Protein AF-A0A124IS16-F1 (afdb_monomer_lite)

Radius of gyration: 16.5 Å; chains: 1; bounding box: 42×36×44 Å

Structure (mmCIF, N/CA/C/O backbone):
data_AF-A0A124IS16-F1
#
_entry.id   AF-A0A124IS16-F1
#
loop_
_atom_site.group_PDB
_atom_site.id
_atom_site.type_symbol
_atom_site.label_atom_id
_atom_site.label_alt_id
_atom_site.label_comp_id
_atom_site.label_asym_id
_atom_site.label_entity_id
_atom_site.label_seq_id
_atom_site.pdbx_PDB_ins_code
_atom_site.Cartn_x
_atom_site.Cartn_y
_atom_site.Cartn_z
_atom_site.occupancy
_atom_site.B_iso_or_equiv
_atom_site.auth_seq_id
_atom_site.auth_comp_id
_atom_site.auth_asym_id
_atom_site.auth_atom_id
_atom_site.pdbx_PDB_model_num
ATOM 1 N N . MET A 1 1 ? -7.216 9.565 24.531 1.00 50.97 1 MET A N 1
ATOM 2 C CA . MET A 1 1 ? -5.794 9.242 24.774 1.00 50.97 1 MET A CA 1
ATOM 3 C C . MET A 1 1 ? -5.120 8.417 23.671 1.00 50.97 1 MET A C 1
ATOM 5 O O . MET A 1 1 ? -4.131 8.907 23.154 1.00 50.97 1 MET A O 1
ATOM 9 N N . LEU A 1 2 ? -5.599 7.229 23.261 1.00 52.56 2 LEU A N 1
ATOM 10 C CA . LEU A 1 2 ? -4.898 6.374 22.268 1.00 52.56 2 LEU A CA 1
ATOM 11 C C . LEU A 1 2 ? -5.052 6.870 20.816 1.00 52.56 2 LEU A C 1
ATOM 13 O O . LEU A 1 2 ? -4.064 7.128 20.132 1.00 52.56 2 LEU A O 1
ATOM 17 N N . ALA A 1 3 ? -6.287 7.168 20.406 1.00 53.59 3 ALA A N 1
ATOM 18 C CA . ALA A 1 3 ? -6.560 7.813 19.124 1.00 53.59 3 ALA A CA 1
ATOM 19 C C . ALA A 1 3 ? -5.889 9.193 18.996 1.00 53.59 3 ALA A C 1
ATOM 21 O O . ALA A 1 3 ? -5.441 9.541 17.920 1.00 53.59 3 ALA A O 1
ATOM 22 N N . GLU A 1 4 ? -5.752 9.957 20.089 1.00 51.06 4 GLU A N 1
ATOM 23 C CA . GLU A 1 4 ? -5.004 11.233 20.090 1.00 51.06 4 GLU A CA 1
ATOM 24 C C . GLU A 1 4 ? -3.492 11.057 19.947 1.00 51.06 4 GLU A C 1
ATOM 26 O O . GLU A 1 4 ? -2.807 11.996 19.556 1.00 51.06 4 GLU A O 1
ATOM 31 N N . ARG A 1 5 ? -2.948 9.893 20.314 1.00 58.53 5 ARG A N 1
ATOM 32 C CA . ARG A 1 5 ? -1.513 9.617 20.227 1.00 58.53 5 ARG A CA 1
ATOM 33 C C . ARG A 1 5 ? -1.141 9.162 18.818 1.00 58.53 5 ARG A C 1
ATOM 35 O O . ARG A 1 5 ? -0.130 9.619 18.301 1.00 58.53 5 ARG A O 1
ATOM 42 N N . LEU A 1 6 ? -2.001 8.358 18.188 1.00 56.72 6 LEU A N 1
ATOM 43 C CA . LEU A 1 6 ? -1.848 7.900 16.805 1.00 56.72 6 LEU A CA 1
ATOM 44 C C . LEU A 1 6 ? -2.179 8.993 15.775 1.00 56.72 6 LEU A C 1
ATOM 46 O O . LEU A 1 6 ? -1.427 9.137 14.819 1.00 56.72 6 LEU A O 1
ATOM 50 N N . THR A 1 7 ? -3.190 9.845 16.005 1.00 56.78 7 THR A N 1
ATOM 51 C CA . THR A 1 7 ? -3.444 11.015 15.131 1.00 56.78 7 THR A CA 1
ATOM 52 C C . THR A 1 7 ? -2.380 12.111 15.259 1.00 56.78 7 THR A C 1
ATOM 54 O O . THR A 1 7 ? -2.291 12.991 14.407 1.00 56.78 7 THR A O 1
ATOM 57 N N . ARG A 1 8 ? -1.553 12.083 16.317 1.00 53.00 8 ARG A N 1
ATOM 58 C CA . ARG A 1 8 ? -0.398 12.983 16.496 1.00 53.00 8 ARG A CA 1
ATOM 59 C C . ARG A 1 8 ? 0.901 12.443 15.899 1.00 53.00 8 ARG A C 1
ATOM 61 O O . ARG A 1 8 ? 1.885 13.187 15.859 1.00 53.00 8 ARG A O 1
ATOM 68 N N . LEU A 1 9 ? 0.946 11.182 15.468 1.00 55.62 9 LEU A N 1
ATOM 69 C CA . LEU A 1 9 ? 2.109 10.673 14.750 1.00 55.62 9 LEU A CA 1
ATOM 70 C C . LEU A 1 9 ? 2.168 11.351 13.383 1.00 55.62 9 LEU A C 1
ATOM 72 O O . LEU A 1 9 ? 1.163 11.474 12.686 1.00 55.62 9 LEU A O 1
ATOM 76 N N . LYS A 1 10 ? 3.364 11.811 12.997 1.00 59.00 10 LYS A N 1
ATOM 77 C CA . LYS A 1 10 ? 3.589 12.238 11.614 1.00 59.00 10 LYS A CA 1
ATOM 78 C C . LYS A 1 10 ? 3.210 11.068 10.695 1.00 59.00 10 LYS A C 1
ATOM 80 O O . LYS A 1 10 ? 3.546 9.934 11.045 1.00 59.00 10 LYS A O 1
ATOM 85 N N . PRO A 1 11 ? 2.553 11.329 9.553 1.00 70.25 11 PRO A N 1
ATOM 86 C CA . PRO A 1 11 ? 2.194 10.275 8.615 1.00 70.25 11 PRO A CA 1
ATOM 87 C C . PRO A 1 11 ? 3.433 9.439 8.290 1.00 70.25 11 PRO A C 1
ATOM 89 O O . PRO A 1 11 ? 4.501 9.997 8.0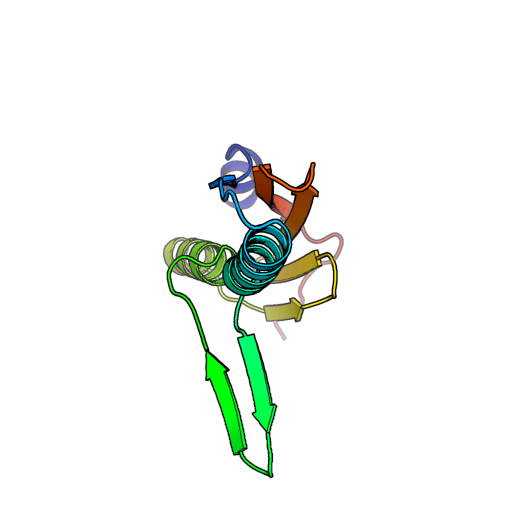10 1.00 70.25 11 PRO A O 1
ATOM 92 N N . LEU A 1 12 ? 3.305 8.112 8.379 1.00 82.50 12 LEU A N 1
ATOM 93 C CA . LEU A 1 12 ? 4.368 7.200 7.967 1.00 82.50 12 LEU A CA 1
ATOM 94 C C . LEU A 1 12 ? 4.557 7.407 6.465 1.00 82.50 12 LEU A C 1
ATOM 96 O O . LEU A 1 12 ? 3.606 7.272 5.696 1.00 82.50 12 LEU A O 1
ATOM 100 N N . ARG A 1 13 ? 5.767 7.783 6.060 1.00 89.88 13 ARG A N 1
ATOM 101 C CA . ARG A 1 13 ? 6.102 8.057 4.664 1.00 89.88 13 ARG A CA 1
ATOM 102 C C . ARG A 1 13 ? 7.286 7.209 4.258 1.00 89.88 13 ARG A C 1
ATOM 104 O O . ARG A 1 13 ? 8.296 7.181 4.960 1.00 89.88 13 ARG A O 1
ATOM 111 N N . VAL A 1 14 ? 7.154 6.544 3.122 1.00 92.12 14 VAL A N 1
ATOM 112 C CA . VAL A 1 14 ? 8.227 5.795 2.476 1.00 92.12 14 VAL A CA 1
ATOM 113 C C . VAL A 1 14 ? 8.395 6.365 1.082 1.00 92.12 14 VAL A C 1
ATOM 115 O O . VAL A 1 14 ? 7.429 6.460 0.334 1.00 92.12 14 VAL A O 1
ATOM 118 N N . LEU A 1 15 ? 9.622 6.748 0.748 1.00 94.50 15 LEU A N 1
ATOM 119 C CA . LEU A 1 15 ? 9.996 7.194 -0.585 1.00 94.50 15 LEU A CA 1
ATOM 120 C C . LEU A 1 15 ? 11.031 6.220 -1.134 1.00 94.50 15 LEU A C 1
ATOM 122 O O . LEU A 1 15 ? 12.037 5.949 -0.475 1.00 94.50 15 LEU A O 1
ATOM 126 N N . VAL A 1 16 ? 10.780 5.707 -2.332 1.00 94.81 16 VAL A N 1
ATOM 127 C CA . VAL A 1 16 ? 11.721 4.871 -3.072 1.00 94.81 16 VAL A CA 1
ATOM 128 C C . VAL A 1 16 ? 12.039 5.555 -4.390 1.00 94.81 16 VAL A C 1
ATOM 130 O O . VAL A 1 16 ? 11.134 5.859 -5.163 1.00 94.81 16 VAL A O 1
ATOM 133 N N . THR A 1 17 ? 13.323 5.775 -4.651 1.00 96.44 17 THR A N 1
ATOM 134 C CA . THR A 1 17 ? 13.814 6.336 -5.913 1.00 96.44 17 THR A CA 1
ATOM 135 C C . THR A 1 17 ? 14.506 5.242 -6.710 1.00 96.44 17 THR A C 1
ATOM 137 O O . THR A 1 17 ? 15.306 4.478 -6.169 1.00 96.44 17 THR A O 1
ATOM 140 N N . ILE A 1 18 ? 14.174 5.155 -7.993 1.00 95.94 18 ILE A N 1
ATOM 141 C CA . ILE A 1 18 ? 14.640 4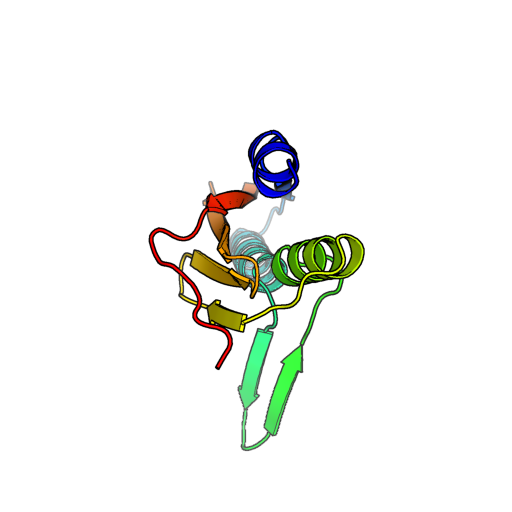.115 -8.906 1.00 95.94 18 ILE A CA 1
ATOM 142 C C . ILE A 1 18 ? 15.264 4.798 -10.109 1.00 95.94 18 ILE A C 1
ATOM 144 O O . ILE A 1 18 ? 14.589 5.525 -10.839 1.00 95.94 18 ILE A O 1
ATOM 148 N N . GLU A 1 19 ? 16.539 4.524 -10.343 1.00 95.69 19 GLU A N 1
ATOM 149 C CA . GLU A 1 19 ? 17.287 5.064 -11.473 1.00 95.69 19 GLU A CA 1
ATOM 150 C C . GLU A 1 19 ? 17.720 3.925 -12.392 1.00 95.69 19 GLU A C 1
ATOM 152 O O . GLU A 1 19 ? 18.259 2.912 -11.945 1.00 95.69 19 GLU A O 1
ATOM 157 N N . SER A 1 20 ? 17.459 4.076 -13.688 1.00 93.69 20 SER A N 1
ATOM 158 C CA . SER A 1 20 ? 17.822 3.079 -14.693 1.00 93.69 20 SER A CA 1
ATOM 159 C C . SER A 1 20 ? 18.007 3.740 -16.052 1.00 93.69 20 SER A C 1
ATOM 161 O O . SER A 1 20 ? 17.215 4.591 -16.455 1.00 93.69 20 SER A O 1
ATOM 163 N N . GLY A 1 21 ? 19.041 3.305 -16.777 1.00 93.19 21 GLY A N 1
ATOM 164 C CA . GLY A 1 21 ? 19.258 3.689 -18.174 1.00 93.19 21 GLY A CA 1
ATOM 165 C C . GLY A 1 21 ? 18.246 3.066 -19.143 1.00 93.19 21 GLY A C 1
ATOM 166 O O . GLY A 1 21 ? 18.107 3.547 -20.264 1.00 93.19 21 GLY A O 1
ATOM 167 N N . ASP A 1 22 ? 17.530 2.025 -18.709 1.00 95.12 22 ASP A N 1
ATOM 168 C CA . ASP A 1 22 ? 16.416 1.411 -19.431 1.00 95.12 22 ASP A CA 1
ATOM 169 C C . ASP A 1 22 ? 15.074 1.932 -18.870 1.00 95.12 22 ASP A C 1
ATOM 171 O O . ASP A 1 22 ? 14.741 1.625 -17.713 1.00 95.12 22 ASP A O 1
ATOM 175 N N . PRO A 1 23 ? 14.288 2.687 -19.668 1.00 92.56 23 PRO A N 1
ATOM 176 C CA . PRO A 1 23 ? 13.005 3.229 -19.230 1.00 92.56 23 PRO A CA 1
ATOM 177 C C . PRO A 1 23 ? 11.911 2.192 -18.964 1.00 92.56 23 PRO A C 1
ATOM 179 O O . PRO A 1 23 ? 11.025 2.435 -18.142 1.00 92.56 23 PRO A O 1
ATOM 182 N N . GLN A 1 24 ? 11.936 1.045 -19.650 1.00 93.56 24 GLN A N 1
ATOM 183 C CA . GLN A 1 24 ? 10.958 -0.020 -19.416 1.00 93.56 24 GLN A CA 1
ATOM 184 C C . GLN A 1 24 ? 11.235 -0.715 -18.089 1.00 93.56 24 GLN A C 1
ATOM 186 O O . GLN A 1 24 ? 10.311 -0.909 -17.297 1.00 93.56 24 GLN A O 1
ATOM 191 N N . LEU A 1 25 ? 12.508 -1.016 -17.815 1.00 94.38 25 LEU A N 1
ATOM 192 C CA . LEU A 1 25 ? 12.918 -1.572 -16.528 1.00 94.38 25 LEU A CA 1
ATOM 193 C C . LEU A 1 25 ? 12.580 -0.614 -15.383 1.00 94.38 25 LEU A C 1
ATOM 195 O O . LEU A 1 25 ? 12.079 -1.052 -14.349 1.00 94.38 25 LEU A O 1
ATOM 199 N N . ASN A 1 26 ? 12.808 0.688 -15.585 1.00 94.88 26 ASN A N 1
ATOM 200 C CA . ASN A 1 26 ? 12.497 1.700 -14.583 1.00 94.88 26 ASN A CA 1
ATOM 201 C C . ASN A 1 26 ? 11.006 1.684 -14.213 1.00 94.88 26 ASN A C 1
ATOM 203 O O . ASN A 1 26 ? 10.650 1.532 -13.044 1.00 94.88 26 ASN A O 1
ATOM 207 N N . ARG A 1 27 ? 10.132 1.769 -15.224 1.00 93.88 27 ARG A N 1
ATOM 208 C CA . ARG A 1 27 ? 8.681 1.748 -15.021 1.00 93.88 27 ARG A CA 1
ATOM 209 C C . ARG A 1 27 ? 8.218 0.452 -14.357 1.00 93.88 27 ARG A C 1
ATOM 211 O O . ARG A 1 27 ? 7.477 0.512 -13.382 1.00 93.88 27 ARG A O 1
ATOM 218 N N . GLY A 1 28 ? 8.689 -0.701 -14.835 1.00 95.06 28 GLY A N 1
ATOM 219 C CA . GLY A 1 28 ? 8.313 -1.999 -14.270 1.00 95.06 28 GLY A CA 1
ATOM 220 C C . GLY A 1 28 ? 8.741 -2.158 -12.808 1.00 95.06 28 GLY A C 1
ATOM 221 O O . GLY A 1 28 ? 7.963 -2.640 -11.985 1.00 95.06 28 GLY A O 1
ATOM 222 N N . ALA A 1 29 ? 9.946 -1.702 -12.454 1.00 95.56 29 ALA A N 1
ATOM 223 C CA . ALA A 1 29 ? 10.413 -1.701 -11.070 1.00 95.56 29 ALA A CA 1
ATOM 224 C C . ALA A 1 29 ? 9.574 -0.769 -10.181 1.00 95.56 29 ALA A C 1
ATOM 226 O O . ALA A 1 29 ? 9.229 -1.145 -9.060 1.00 95.56 29 ALA A O 1
ATOM 227 N N . ALA A 1 30 ? 9.210 0.415 -10.685 1.00 95.94 30 ALA A N 1
ATOM 228 C CA . ALA A 1 30 ? 8.362 1.363 -9.968 1.00 95.94 30 ALA A CA 1
ATOM 229 C C . ALA A 1 30 ? 6.963 0.795 -9.707 1.00 95.94 30 ALA A C 1
ATOM 231 O O . ALA A 1 30 ? 6.483 0.843 -8.577 1.00 95.94 30 ALA A O 1
ATOM 232 N N . GLU A 1 31 ? 6.337 0.193 -10.718 1.00 94.25 31 GLU A N 1
ATOM 233 C CA . GLU A 1 31 ? 5.031 -0.460 -10.591 1.00 94.25 31 GLU A CA 1
ATOM 234 C C . GLU A 1 31 ? 5.072 -1.629 -9.601 1.00 94.25 31 GLU A C 1
ATOM 236 O O . GLU A 1 31 ? 4.207 -1.737 -8.729 1.00 94.25 31 GLU A O 1
ATOM 241 N N . PHE A 1 32 ? 6.096 -2.483 -9.690 1.00 94.06 32 PHE A N 1
ATOM 242 C CA . PHE A 1 32 ? 6.276 -3.589 -8.753 1.00 94.06 32 PHE A CA 1
ATOM 243 C C . PHE A 1 32 ? 6.413 -3.089 -7.313 1.00 94.06 32 PHE A C 1
ATOM 245 O O . PHE A 1 32 ? 5.699 -3.559 -6.426 1.00 94.06 32 PHE A O 1
ATOM 252 N N . LEU A 1 33 ? 7.300 -2.118 -7.077 1.00 94.81 33 LEU A N 1
ATOM 253 C CA . LEU A 1 33 ? 7.537 -1.574 -5.743 1.00 94.81 33 LEU A CA 1
ATOM 254 C C . LEU A 1 33 ? 6.311 -0.846 -5.201 1.00 94.81 33 LEU A C 1
ATOM 256 O O . LEU A 1 33 ? 6.013 -0.999 -4.022 1.00 94.81 33 LEU A O 1
ATOM 260 N N . ALA A 1 34 ? 5.562 -0.129 -6.038 1.00 94.19 34 ALA A N 1
ATOM 261 C CA . ALA A 1 34 ? 4.317 0.513 -5.634 1.00 94.19 34 ALA A CA 1
ATOM 262 C C . ALA A 1 34 ? 3.293 -0.503 -5.115 1.00 94.19 34 ALA A C 1
ATOM 264 O O . ALA A 1 34 ? 2.719 -0.320 -4.039 1.00 94.19 34 ALA A O 1
ATOM 265 N N . ARG A 1 35 ? 3.106 -1.614 -5.835 1.00 92.75 35 ARG A N 1
ATOM 266 C CA . ARG A 1 35 ? 2.175 -2.663 -5.410 1.00 92.75 35 ARG A CA 1
ATOM 267 C C . ARG A 1 35 ? 2.686 -3.437 -4.188 1.00 92.75 35 ARG A C 1
ATOM 269 O O . ARG A 1 35 ? 1.921 -3.676 -3.262 1.00 92.75 35 ARG A O 1
ATOM 276 N N . ALA A 1 36 ? 3.976 -3.766 -4.133 1.00 92.88 36 ALA A N 1
ATOM 277 C CA . ALA A 1 36 ? 4.578 -4.450 -2.985 1.00 92.88 36 ALA A CA 1
ATOM 278 C C . ALA A 1 36 ? 4.597 -3.579 -1.713 1.00 92.88 36 ALA A C 1
ATOM 280 O O . ALA A 1 36 ? 4.474 -4.091 -0.600 1.00 92.88 36 ALA A O 1
ATOM 281 N N . LEU A 1 37 ? 4.723 -2.256 -1.862 1.00 93.62 37 LEU A N 1
ATOM 282 C CA . LEU A 1 37 ? 4.651 -1.302 -0.756 1.00 93.62 37 LEU A CA 1
ATOM 283 C C . LEU A 1 37 ? 3.226 -1.180 -0.208 1.00 93.62 37 LEU A C 1
ATOM 285 O O . LEU A 1 37 ? 3.056 -0.962 0.992 1.00 93.62 37 LEU A O 1
ATOM 289 N N . ARG A 1 38 ? 2.216 -1.353 -1.066 1.00 92.31 38 ARG A N 1
ATOM 290 C CA . ARG A 1 38 ? 0.802 -1.306 -0.693 1.00 92.31 38 ARG A CA 1
ATOM 291 C C . ARG A 1 38 ? 0.427 -2.414 0.290 1.00 92.31 38 ARG A C 1
ATOM 293 O O . ARG A 1 38 ? -0.133 -2.123 1.343 1.00 92.31 38 ARG A O 1
ATOM 300 N N . GLY A 1 39 ? 0.751 -3.662 -0.032 1.00 90.75 39 GLY A N 1
ATOM 301 C CA . GLY A 1 39 ? 0.324 -4.823 0.744 1.00 90.75 39 GLY A CA 1
ATOM 302 C C . GLY A 1 39 ? 0.641 -6.146 0.044 1.00 90.75 39 GLY A C 1
ATOM 303 O O . GLY A 1 39 ? 1.587 -6.198 -0.746 1.00 90.75 39 GLY A O 1
ATOM 304 N N . PRO A 1 40 ? -0.104 -7.222 0.356 1.00 89.50 40 PRO A N 1
ATOM 305 C CA . PRO A 1 40 ? 0.021 -8.496 -0.341 1.00 89.50 40 PRO A CA 1
ATOM 306 C C . PRO A 1 40 ? -0.158 -8.345 -1.856 1.00 89.50 40 PRO A C 1
ATOM 308 O O . PRO A 1 40 ? -0.997 -7.577 -2.325 1.00 89.50 40 PRO A O 1
ATOM 311 N N . LEU A 1 41 ? 0.650 -9.083 -2.610 1.00 89.38 41 LEU A N 1
ATOM 312 C CA . LEU A 1 41 ? 0.541 -9.218 -4.056 1.00 89.38 41 LEU A CA 1
ATOM 313 C C . LEU A 1 41 ? -0.064 -10.573 -4.390 1.00 89.38 41 LEU A C 1
ATOM 315 O O . LEU A 1 41 ? 0.609 -11.593 -4.236 1.00 89.38 41 LEU A O 1
ATOM 319 N N . ASP A 1 42 ? -1.287 -10.566 -4.903 1.00 88.38 42 ASP A N 1
ATOM 320 C CA . ASP A 1 42 ? -1.939 -11.774 -5.392 1.00 88.38 42 ASP A CA 1
ATOM 321 C C . ASP A 1 42 ? -1.658 -11.950 -6.886 1.00 88.38 42 ASP A C 1
ATOM 323 O O . ASP A 1 42 ? -1.878 -11.053 -7.704 1.00 88.38 42 ASP A O 1
ATOM 327 N N . VAL A 1 43 ? -1.119 -13.113 -7.239 1.00 88.88 43 VAL A N 1
ATOM 328 C CA . VAL A 1 43 ? -0.781 -13.494 -8.608 1.00 88.88 43 VAL A CA 1
ATOM 329 C C . VAL A 1 43 ? -1.469 -14.812 -8.917 1.00 88.88 43 VAL A C 1
ATOM 331 O O . VAL A 1 43 ? -1.199 -15.827 -8.277 1.00 88.88 43 VAL A O 1
ATOM 334 N N . GLU A 1 44 ? -2.329 -14.804 -9.930 1.00 91.56 44 GLU A N 1
ATOM 335 C CA . GLU A 1 44 ? -2.994 -16.002 -10.430 1.00 91.56 44 GLU A CA 1
ATOM 336 C C . GLU A 1 44 ? -2.462 -16.357 -11.822 1.00 91.56 44 GLU A C 1
ATOM 338 O O . GLU A 1 44 ? -2.459 -15.530 -12.736 1.00 91.56 44 GLU A O 1
ATOM 343 N N . ALA A 1 45 ? -1.990 -17.592 -11.992 1.00 89.94 45 ALA A N 1
ATOM 344 C CA . ALA A 1 45 ? -1.511 -18.093 -13.274 1.00 89.94 45 ALA A CA 1
ATOM 345 C C . ALA A 1 45 ? -1.762 -19.599 -13.410 1.00 89.94 45 ALA A C 1
ATOM 347 O O . ALA A 1 45 ? -1.315 -20.387 -12.582 1.00 89.94 45 ALA A O 1
ATOM 348 N N . ASN A 1 46 ? -2.432 -20.014 -14.492 1.00 90.56 46 ASN A N 1
ATOM 349 C CA . ASN A 1 46 ? -2.646 -21.425 -14.852 1.00 90.56 46 ASN A CA 1
ATOM 350 C C . ASN A 1 46 ? -3.214 -22.300 -13.711 1.00 90.56 46 ASN A C 1
ATOM 352 O O . ASN A 1 46 ? -2.798 -23.444 -13.536 1.00 90.56 46 ASN A O 1
ATOM 356 N N . GLY A 1 47 ? -4.151 -21.763 -12.923 1.00 91.81 47 GLY A N 1
ATOM 357 C CA . GLY A 1 47 ? -4.759 -22.468 -11.787 1.00 91.81 47 GLY A CA 1
ATOM 358 C C . GLY A 1 47 ? -3.920 -22.472 -10.504 1.00 91.81 47 GLY A C 1
ATOM 359 O O . GLY A 1 47 ? -4.320 -23.093 -9.522 1.00 91.81 47 GLY A O 1
ATOM 360 N N . LEU A 1 48 ? -2.776 -21.782 -10.487 1.00 93.31 48 LEU A N 1
ATOM 361 C CA . LEU A 1 48 ? -1.992 -21.512 -9.288 1.00 93.31 48 LEU A CA 1
ATOM 362 C C . LEU A 1 48 ? -2.272 -20.084 -8.816 1.00 93.31 48 LEU A C 1
ATOM 364 O O . LEU A 1 48 ? -2.039 -19.133 -9.559 1.00 93.31 48 LEU A O 1
ATOM 368 N N . SER A 1 49 ? -2.718 -19.950 -7.569 1.00 94.12 49 SER A N 1
ATOM 369 C CA . SER A 1 49 ? -2.813 -18.665 -6.877 1.00 94.12 49 SER A CA 1
ATOM 370 C C . SER A 1 49 ? -1.673 -18.545 -5.868 1.00 94.12 49 SER A C 1
ATOM 372 O O . SER A 1 49 ? -1.480 -19.428 -5.027 1.00 94.12 49 SER A O 1
ATOM 374 N N . VAL A 1 50 ? -0.886 -17.477 -5.983 1.00 92.19 50 VAL A N 1
ATOM 375 C CA . VAL A 1 50 ? 0.233 -17.155 -5.094 1.00 92.19 50 VAL A CA 1
ATOM 376 C C . VAL A 1 50 ? -0.022 -15.790 -4.478 1.00 92.19 50 VAL A C 1
ATOM 378 O O . VAL A 1 50 ? -0.136 -14.807 -5.202 1.00 92.19 50 VAL A O 1
ATOM 381 N N . SER A 1 51 ? -0.037 -15.725 -3.149 1.00 91.56 51 SER A N 1
ATOM 382 C CA . SER A 1 51 ? -0.051 -14.460 -2.414 1.00 91.56 51 SER A CA 1
ATOM 383 C C . SER A 1 51 ? 1.336 -14.187 -1.837 1.00 91.56 51 SER A C 1
ATOM 385 O O . SER A 1 51 ? 1.896 -15.010 -1.105 1.00 91.56 51 SER A O 1
ATOM 387 N N . LEU A 1 52 ? 1.926 -13.050 -2.200 1.00 91.44 52 LEU A N 1
ATOM 388 C CA . LEU A 1 52 ? 3.239 -12.609 -1.737 1.00 91.44 52 LEU A CA 1
ATOM 389 C C . LEU A 1 52 ? 3.075 -11.456 -0.749 1.00 91.44 52 LEU A C 1
ATOM 391 O O . LEU A 1 52 ? 2.739 -10.339 -1.134 1.00 91.44 52 LEU A O 1
ATOM 395 N N . THR A 1 53 ? 3.388 -11.704 0.521 1.00 90.56 53 THR A N 1
ATOM 396 C CA . THR A 1 53 ? 3.331 -10.673 1.565 1.00 90.56 53 THR A CA 1
ATOM 397 C C . THR A 1 53 ? 4.722 -10.163 1.910 1.00 90.56 53 THR A C 1
ATOM 399 O O . THR A 1 53 ? 5.612 -10.923 2.298 1.00 90.56 53 THR A O 1
ATOM 402 N N . PHE A 1 54 ? 4.904 -8.845 1.843 1.00 91.88 54 PHE A N 1
ATOM 403 C CA . PHE A 1 54 ? 6.156 -8.190 2.206 1.00 91.88 54 PHE A CA 1
ATOM 404 C C . PHE A 1 54 ? 6.062 -7.601 3.610 1.00 91.88 54 PHE A C 1
ATOM 406 O O . PHE A 1 54 ? 5.305 -6.662 3.841 1.00 91.88 54 PHE A O 1
ATOM 413 N N . ARG A 1 55 ? 6.900 -8.073 4.542 1.00 91.00 55 ARG A N 1
ATOM 414 C CA . ARG A 1 55 ? 6.956 -7.537 5.922 1.00 91.00 55 ARG A CA 1
ATOM 415 C C . ARG A 1 55 ? 7.320 -6.050 6.002 1.00 91.00 55 ARG A C 1
ATOM 417 O O . ARG A 1 55 ? 7.114 -5.416 7.029 1.00 91.00 55 ARG A O 1
ATOM 424 N N . TRP A 1 56 ? 7.909 -5.502 4.943 1.00 90.19 56 TRP A N 1
ATOM 425 C CA . TRP A 1 56 ? 8.242 -4.083 4.832 1.00 90.19 56 TRP A CA 1
ATOM 426 C C . TRP A 1 56 ? 7.134 -3.249 4.170 1.00 90.19 56 TRP A C 1
ATOM 428 O O . TRP A 1 56 ? 7.255 -2.028 4.152 1.00 90.19 56 TRP A O 1
ATOM 438 N N . SER A 1 57 ? 6.065 -3.875 3.658 1.00 92.94 57 SER A N 1
ATOM 439 C CA . SER A 1 57 ? 4.903 -3.158 3.120 1.00 92.94 57 SER A CA 1
ATOM 440 C C . SER A 1 57 ? 4.269 -2.265 4.184 1.00 92.94 57 SER A C 1
ATOM 442 O O . SER A 1 57 ? 4.302 -2.570 5.382 1.00 92.94 57 SER A O 1
ATOM 444 N N . LEU A 1 58 ? 3.647 -1.173 3.744 1.00 94.00 58 LEU A N 1
ATOM 445 C CA . LEU A 1 58 ? 2.950 -0.253 4.634 1.00 94.00 58 LEU A CA 1
ATOM 446 C C . LEU A 1 58 ? 1.787 -0.951 5.339 1.00 94.00 58 LEU A C 1
ATOM 448 O O . LEU A 1 58 ? 1.655 -0.783 6.546 1.00 94.00 58 LEU A O 1
ATOM 452 N N . ALA A 1 59 ? 1.019 -1.803 4.648 1.00 92.44 59 ALA A N 1
ATOM 453 C CA . ALA A 1 59 ? -0.043 -2.582 5.289 1.00 92.44 59 ALA A CA 1
ATOM 454 C C . ALA A 1 59 ? 0.494 -3.478 6.417 1.00 92.44 59 ALA A C 1
ATOM 456 O O . ALA A 1 59 ? -0.074 -3.491 7.508 1.00 92.44 59 ALA A O 1
ATOM 457 N N . SER A 1 60 ? 1.628 -4.161 6.205 1.00 91.75 60 SER A N 1
ATOM 458 C CA . SER A 1 60 ? 2.250 -4.978 7.261 1.00 91.75 60 SER A CA 1
ATOM 459 C C . SER A 1 60 ? 2.736 -4.125 8.432 1.00 91.75 60 SER A C 1
ATOM 461 O O . SER A 1 60 ? 2.507 -4.480 9.585 1.00 91.75 60 SER A O 1
ATOM 463 N N . LYS A 1 61 ? 3.360 -2.971 8.161 1.00 91.75 61 LYS A N 1
ATOM 464 C CA . LYS A 1 61 ? 3.824 -2.051 9.211 1.00 91.75 61 LYS A CA 1
ATOM 465 C C . LYS A 1 61 ? 2.673 -1.465 10.020 1.00 91.75 61 LYS A C 1
ATOM 467 O O . LYS A 1 61 ? 2.772 -1.376 11.240 1.00 91.75 61 LYS A O 1
ATOM 472 N N . VAL A 1 62 ? 1.576 -1.108 9.3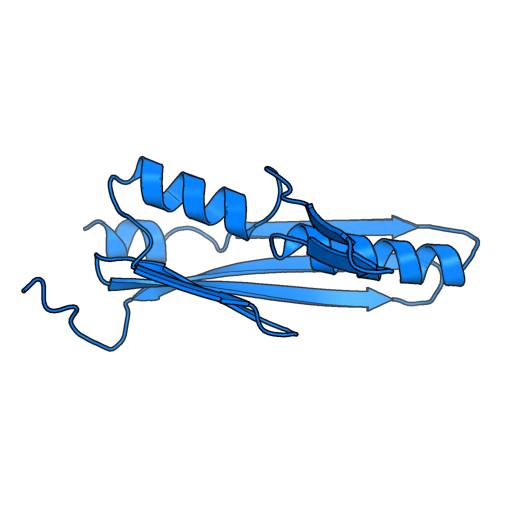62 1.00 91.50 62 VAL A N 1
ATOM 473 C CA . VAL A 1 62 ? 0.364 -0.624 10.027 1.00 91.50 62 VAL A CA 1
ATOM 474 C C . VAL A 1 62 ? -0.256 -1.727 10.883 1.00 91.50 62 VAL A C 1
ATOM 476 O O . VAL A 1 62 ? -0.576 -1.473 12.040 1.00 91.50 62 VAL A O 1
ATOM 479 N N . ALA A 1 63 ? -0.357 -2.958 10.377 1.00 90.00 63 ALA A N 1
ATOM 480 C CA . ALA A 1 63 ? -0.854 -4.093 11.156 1.00 90.00 63 ALA A CA 1
ATOM 481 C C . ALA A 1 63 ? 0.012 -4.377 12.401 1.00 90.00 63 ALA A C 1
ATOM 483 O O . ALA A 1 63 ? -0.525 -4.583 13.490 1.00 90.00 63 ALA A O 1
ATOM 484 N N . GLU A 1 64 ? 1.344 -4.322 12.270 1.00 89.81 64 GLU A N 1
ATOM 485 C CA . GLU A 1 64 ? 2.279 -4.428 13.400 1.00 89.81 64 GLU A CA 1
ATOM 486 C C . GLU A 1 64 ? 2.045 -3.313 14.433 1.00 89.81 64 GLU A C 1
ATOM 488 O O . GLU A 1 64 ? 1.978 -3.591 15.631 1.00 89.81 64 GLU A O 1
ATOM 493 N N . MET A 1 65 ? 1.865 -2.064 13.983 1.00 88.25 65 MET A N 1
ATOM 494 C CA . MET A 1 65 ? 1.562 -0.934 14.868 1.00 88.25 65 MET A CA 1
ATOM 495 C C . MET A 1 65 ? 0.238 -1.137 15.615 1.00 88.25 65 MET A C 1
ATOM 497 O O . MET A 1 65 ? 0.216 -1.017 16.839 1.00 88.25 65 MET A O 1
ATOM 501 N N . ILE A 1 66 ? -0.836 -1.506 14.909 1.00 89.56 66 ILE A N 1
ATOM 502 C CA . ILE A 1 66 ? -2.161 -1.789 15.490 1.00 89.56 66 ILE A CA 1
ATOM 503 C C . ILE A 1 66 ? -2.047 -2.866 16.576 1.00 89.56 66 ILE A C 1
ATOM 505 O O . ILE A 1 66 ? -2.508 -2.670 17.702 1.00 89.56 66 ILE A O 1
ATOM 509 N N . SER A 1 67 ? -1.376 -3.978 16.263 1.00 88.69 67 SER A N 1
ATOM 510 C CA . SER A 1 67 ? -1.189 -5.078 17.209 1.00 88.69 67 SER A CA 1
ATOM 511 C C . SER A 1 67 ? -0.360 -4.662 18.427 1.00 88.69 67 SER A C 1
ATOM 513 O O . SER A 1 67 ? -0.701 -5.047 19.546 1.00 88.69 67 SER A O 1
ATOM 515 N N . SER A 1 68 ? 0.697 -3.863 18.242 1.00 87.38 68 SER A N 1
ATOM 516 C CA . SER A 1 68 ? 1.551 -3.393 19.345 1.00 87.38 68 SER A CA 1
ATOM 517 C C . SER A 1 68 ? 0.819 -2.480 20.338 1.00 87.38 68 SER A C 1
ATOM 519 O O . SER A 1 68 ? 1.170 -2.438 21.515 1.00 87.38 68 SER A O 1
ATOM 521 N N . GLU A 1 69 ? -0.244 -1.814 19.886 1.00 84.12 69 GLU A N 1
ATOM 522 C CA . GLU A 1 69 ? -1.124 -0.960 20.695 1.00 84.12 69 GLU A CA 1
ATOM 523 C C . GLU A 1 69 ? -2.307 -1.743 21.314 1.00 84.12 69 GLU A C 1
ATOM 525 O O . GLU A 1 69 ? -3.248 -1.167 21.880 1.00 84.12 69 GLU A O 1
ATOM 530 N N . GLY A 1 70 ? -2.286 -3.077 21.202 1.00 87.56 70 GLY A N 1
ATOM 531 C CA . GLY A 1 70 ? -3.326 -3.968 21.716 1.00 87.56 70 GLY A CA 1
ATOM 532 C C . GLY A 1 70 ? -4.686 -3.736 21.058 1.00 87.56 70 GLY A C 1
ATOM 533 O O . GLY A 1 70 ? -5.715 -3.823 21.730 1.00 87.56 70 GLY A O 1
ATOM 534 N N . ASP A 1 71 ? -4.695 -3.324 19.794 1.00 89.94 71 ASP A N 1
ATOM 535 C CA . ASP A 1 71 ? -5.878 -3.237 18.939 1.00 89.94 71 ASP A CA 1
ATOM 536 C C . ASP A 1 71 ? -5.837 -4.367 17.892 1.00 89.94 71 ASP A C 1
ATOM 538 O O . ASP A 1 71 ? -4.865 -5.120 17.799 1.00 89.94 71 ASP A O 1
ATOM 542 N N . SER A 1 72 ? -6.905 -4.528 17.119 1.00 91.38 72 SER A N 1
ATOM 543 C CA . SER A 1 72 ? -6.999 -5.544 16.071 1.00 91.38 72 SER A CA 1
ATOM 544 C C . SER A 1 72 ? -7.720 -5.005 14.845 1.00 91.38 72 SER A C 1
ATOM 546 O O . SER A 1 72 ? -8.540 -4.092 14.942 1.00 91.38 72 SER A O 1
ATOM 548 N N . VAL A 1 73 ? -7.395 -5.572 13.685 1.00 91.38 73 VAL A N 1
ATOM 549 C CA . VAL A 1 73 ? -8.052 -5.235 12.422 1.00 91.38 73 VAL A CA 1
ATOM 550 C C . VAL A 1 73 ? -9.482 -5.775 12.453 1.00 91.38 73 VAL A C 1
ATOM 552 O O . VAL A 1 73 ? -9.696 -6.952 12.743 1.00 91.38 73 VAL A O 1
ATOM 555 N N . LEU A 1 74 ? -10.444 -4.894 12.194 1.00 91.81 74 LEU A N 1
ATOM 556 C CA . LEU A 1 74 ? -11.849 -5.223 11.978 1.00 91.81 74 LEU A CA 1
ATOM 557 C C . LEU A 1 74 ? -12.111 -5.485 10.494 1.00 91.81 74 LEU A C 1
ATOM 559 O O . LEU A 1 74 ? -12.753 -6.475 10.163 1.00 91.81 74 LEU A O 1
ATOM 563 N N . ASP A 1 75 ? -11.599 -4.607 9.630 1.00 91.25 75 ASP A N 1
ATOM 564 C CA . ASP A 1 75 ? -11.801 -4.679 8.185 1.00 91.25 75 ASP A CA 1
ATOM 565 C C . ASP A 1 75 ? -10.563 -4.192 7.419 1.00 91.25 75 ASP A C 1
ATOM 567 O O . ASP A 1 75 ? -9.767 -3.393 7.928 1.00 91.25 75 ASP A O 1
ATOM 571 N N . PHE A 1 76 ? -10.386 -4.706 6.205 1.00 90.94 76 PHE A N 1
ATOM 572 C CA . PHE A 1 76 ? -9.230 -4.457 5.354 1.00 90.94 76 PHE A CA 1
ATOM 573 C C . PHE A 1 76 ? -9.626 -4.484 3.878 1.00 90.94 76 PHE A C 1
ATOM 575 O O . PHE A 1 76 ? -10.010 -5.523 3.345 1.00 90.94 76 PHE A O 1
ATOM 582 N N . GLU A 1 77 ? -9.451 -3.350 3.205 1.00 92.38 77 GLU A N 1
ATOM 583 C CA . GLU A 1 77 ? -9.791 -3.180 1.796 1.00 92.38 77 GLU A CA 1
ATOM 584 C C . GLU A 1 77 ? -8.570 -2.699 1.006 1.00 92.38 77 GLU A C 1
ATOM 586 O O . GLU A 1 77 ? -7.922 -1.716 1.376 1.00 92.38 77 GLU A O 1
ATOM 591 N N . ILE A 1 78 ? -8.269 -3.381 -0.103 1.00 87.88 78 ILE A N 1
ATOM 592 C CA . ILE A 1 78 ? -7.253 -2.967 -1.075 1.00 87.88 78 ILE A CA 1
ATOM 593 C C . ILE A 1 78 ? -7.961 -2.520 -2.352 1.00 87.88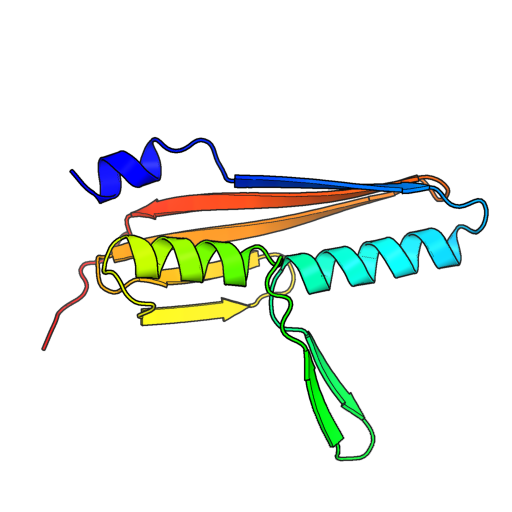 78 ILE A C 1
ATOM 595 O O . ILE A 1 78 ? -8.553 -3.338 -3.051 1.00 87.88 78 ILE A O 1
ATOM 599 N N . ALA A 1 79 ? -7.828 -1.239 -2.682 1.00 86.19 79 ALA A N 1
ATOM 600 C CA . ALA A 1 79 ? -8.193 -0.668 -3.971 1.00 86.19 79 ALA A CA 1
ATOM 601 C C . ALA A 1 79 ? -6.938 -0.331 -4.801 1.00 86.19 79 ALA A C 1
ATOM 603 O O . ALA A 1 79 ? -5.794 -0.468 -4.347 1.00 86.19 79 ALA A O 1
ATOM 604 N N . ASP A 1 80 ? -7.151 0.104 -6.046 1.00 76.44 80 ASP A N 1
ATOM 605 C CA . ASP A 1 80 ? -6.088 0.365 -7.024 1.00 76.44 80 ASP A CA 1
ATOM 606 C C . ASP A 1 80 ? -5.194 1.565 -6.694 1.00 76.44 80 ASP A C 1
ATOM 608 O O . ASP A 1 80 ? -4.062 1.608 -7.172 1.00 76.44 80 ASP A O 1
ATOM 612 N N . ASP A 1 81 ? -5.633 2.495 -5.855 1.00 79.19 81 ASP A N 1
ATOM 613 C CA . ASP A 1 81 ? -4.907 3.706 -5.446 1.00 79.19 81 ASP A CA 1
ATOM 614 C C . ASP A 1 81 ? -4.794 3.855 -3.918 1.00 79.19 81 ASP A C 1
ATOM 616 O O . ASP A 1 81 ? -3.928 4.578 -3.415 1.00 79.19 81 ASP A O 1
ATOM 620 N N . GLN A 1 82 ? -5.618 3.119 -3.174 1.00 90.50 82 GLN A N 1
ATOM 621 C CA . GLN A 1 82 ? -5.763 3.255 -1.733 1.00 90.50 82 GLN A CA 1
ATOM 622 C C . GLN A 1 82 ? -5.890 1.895 -1.036 1.00 90.50 82 GLN A C 1
ATOM 624 O O . GLN A 1 82 ? -6.504 0.969 -1.551 1.00 90.50 82 GLN A O 1
ATOM 629 N N . VAL A 1 83 ? -5.344 1.784 0.175 1.00 93.31 83 VAL A N 1
ATOM 630 C CA . VAL A 1 83 ? -5.697 0.717 1.127 1.00 93.31 83 VAL A CA 1
ATOM 631 C C . VAL A 1 83 ? -6.318 1.347 2.349 1.00 93.31 83 VAL A C 1
ATOM 633 O O . VAL A 1 83 ? -5.792 2.333 2.868 1.00 93.31 83 VAL A O 1
ATOM 636 N N . THR A 1 84 ? -7.397 0.748 2.828 1.00 94.44 84 THR A N 1
ATOM 637 C CA . THR A 1 84 ? -8.082 1.171 4.044 1.00 94.44 84 THR A CA 1
ATOM 638 C C . THR A 1 84 ? -8.048 0.031 5.051 1.00 94.44 84 THR A C 1
ATOM 640 O O . THR A 1 84 ? -8.392 -1.104 4.734 1.00 94.44 84 THR A O 1
ATOM 643 N N . ILE A 1 85 ? -7.613 0.329 6.273 1.00 93.44 85 ILE A N 1
ATOM 644 C CA . ILE A 1 85 ? -7.578 -0.617 7.389 1.00 93.44 85 ILE A CA 1
ATOM 645 C C . ILE A 1 85 ? -8.406 -0.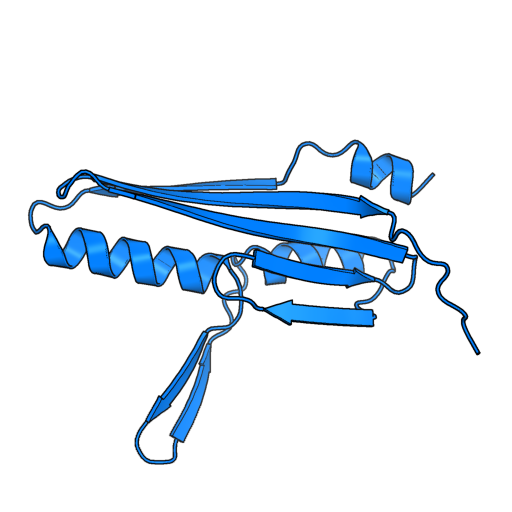027 8.520 1.00 93.44 85 ILE A C 1
ATOM 647 O O . ILE A 1 85 ? -8.065 1.033 9.048 1.00 93.44 85 ILE A O 1
ATOM 651 N N . VAL A 1 86 ? -9.479 -0.712 8.898 1.00 93.00 86 VAL A N 1
ATOM 652 C CA . VAL A 1 86 ? -10.347 -0.321 10.010 1.00 93.00 86 VAL A CA 1
ATOM 653 C C . VAL A 1 86 ? -10.014 -1.188 11.213 1.00 93.00 86 VAL A C 1
ATOM 655 O O . VAL A 1 86 ? -9.893 -2.407 11.093 1.00 93.00 86 VAL A O 1
ATOM 658 N N . THR A 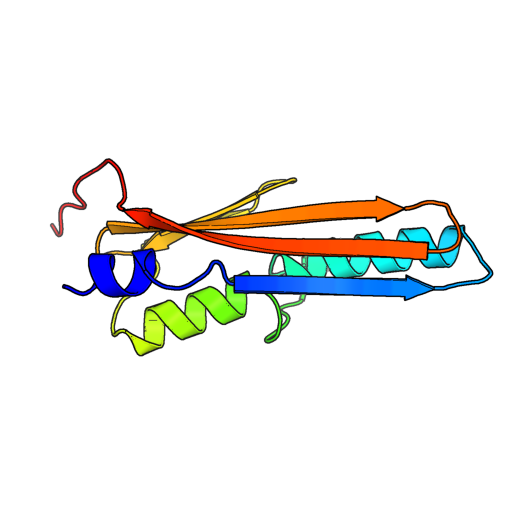1 87 ? -9.861 -0.580 12.385 1.00 92.00 87 THR A N 1
ATOM 659 C CA . THR A 1 87 ? -9.580 -1.298 13.634 1.00 92.00 87 THR A CA 1
ATOM 660 C C . THR A 1 87 ? -10.813 -1.403 14.518 1.00 92.00 87 THR A C 1
ATOM 662 O O . THR A 1 87 ? -11.720 -0.577 14.423 1.00 92.00 87 THR A O 1
ATOM 665 N N . LYS A 1 88 ? -10.836 -2.381 15.432 1.00 90.62 88 LYS A N 1
ATOM 666 C CA . LYS A 1 88 ? -11.942 -2.554 16.388 1.00 90.62 88 LYS A CA 1
ATOM 667 C C . LYS A 1 88 ? -12.119 -1.367 17.333 1.00 90.62 88 LYS A C 1
ATOM 669 O O . LYS A 1 88 ? -13.241 -1.063 17.713 1.00 90.62 88 LYS A O 1
ATOM 674 N N . LYS A 1 89 ? -11.043 -0.647 17.674 1.00 88.06 89 LYS A N 1
ATOM 675 C CA . LYS A 1 89 ? -11.135 0.586 18.484 1.00 88.06 89 LYS A CA 1
ATOM 676 C C . LYS A 1 89 ? -11.536 1.832 17.679 1.00 88.06 89 LYS A C 1
ATOM 678 O O . LYS A 1 89 ? -11.429 2.945 18.199 1.00 88.06 89 LYS A O 1
ATOM 683 N N . GLY A 1 90 ? -11.971 1.679 16.429 1.00 88.25 90 GLY A N 1
ATOM 684 C CA . GLY A 1 90 ? -12.514 2.775 15.626 1.00 88.25 90 GLY A CA 1
ATOM 685 C C . GLY A 1 90 ? -11.441 3.683 15.042 1.00 88.25 90 GLY A C 1
ATOM 686 O O . GLY A 1 90 ? -11.626 4.898 14.982 1.00 88.25 90 GLY A O 1
ATOM 687 N N . LEU A 1 91 ? -10.301 3.124 14.637 1.00 88.06 91 LEU A N 1
ATOM 688 C CA . LEU A 1 91 ? -9.301 3.837 13.845 1.00 88.06 91 LEU A CA 1
ATOM 689 C C . LEU A 1 91 ? -9.403 3.425 12.382 1.00 88.06 91 LEU A C 1
ATOM 691 O O . LEU A 1 91 ? -9.701 2.274 12.074 1.00 88.06 91 LEU A O 1
ATOM 695 N N . VAL A 1 92 ? -9.117 4.369 11.493 1.00 91.44 92 VAL A N 1
ATOM 696 C CA . VAL A 1 92 ? -9.035 4.147 10.052 1.00 91.44 92 VAL A CA 1
ATOM 697 C C . VAL A 1 92 ? -7.643 4.552 9.601 1.00 91.44 92 VAL A C 1
ATOM 699 O O . VAL A 1 92 ? -7.295 5.732 9.618 1.00 91.44 92 VAL A O 1
ATOM 702 N N . ALA A 1 93 ? -6.832 3.574 9.211 1.00 91.69 93 ALA A N 1
ATOM 703 C CA . ALA A 1 93 ? -5.561 3.820 8.553 1.00 91.69 93 ALA A CA 1
ATOM 704 C C . ALA A 1 93 ? -5.765 3.787 7.037 1.00 91.69 93 ALA A C 1
ATOM 706 O O . ALA A 1 93 ? -6.273 2.811 6.492 1.00 91.69 93 ALA A O 1
ATOM 707 N N . THR A 1 94 ? -5.358 4.855 6.361 1.00 93.75 94 THR A N 1
ATOM 708 C CA . THR A 1 94 ? -5.418 4.985 4.906 1.00 93.75 94 THR A CA 1
ATOM 709 C C . THR A 1 94 ? -4.005 5.011 4.346 1.00 93.75 94 THR A C 1
ATOM 711 O O . THR A 1 94 ? -3.202 5.852 4.741 1.00 93.75 94 THR A O 1
ATOM 714 N N . ILE A 1 95 ? -3.704 4.117 3.410 1.00 94.81 95 ILE A N 1
ATOM 715 C CA . ILE A 1 95 ? -2.425 4.048 2.704 1.00 94.81 95 ILE A CA 1
ATOM 716 C C . ILE A 1 95 ? -2.657 4.511 1.271 1.00 94.81 95 ILE A C 1
ATOM 718 O O . ILE A 1 95 ? -3.476 3.925 0.568 1.00 94.81 95 ILE A O 1
ATOM 722 N N . ARG A 1 96 ? -1.921 5.528 0.827 1.00 94.94 96 ARG A N 1
ATOM 723 C CA . ARG A 1 96 ? -1.906 5.985 -0.569 1.00 94.94 96 ARG A CA 1
ATOM 724 C C . ARG A 1 96 ? -0.525 5.775 -1.156 1.00 94.94 96 ARG A C 1
ATOM 726 O O . ARG A 1 96 ? 0.463 6.049 -0.475 1.00 94.94 96 ARG A O 1
ATOM 733 N N . ILE A 1 97 ? -0.470 5.280 -2.389 1.00 94.56 97 ILE A N 1
ATOM 734 C CA . ILE A 1 97 ? 0.783 5.072 -3.116 1.00 94.56 97 ILE A CA 1
ATOM 735 C C . ILE A 1 97 ? 0.737 5.868 -4.417 1.00 94.56 97 ILE A C 1
ATOM 737 O O . ILE A 1 97 ? -0.089 5.579 -5.278 1.00 94.56 97 ILE A O 1
ATOM 741 N N . ASP A 1 98 ? 1.663 6.805 -4.570 1.00 94.62 98 ASP A N 1
ATOM 742 C CA . ASP A 1 98 ? 1.849 7.600 -5.776 1.00 94.62 98 ASP A CA 1
ATOM 743 C C . ASP A 1 98 ? 3.128 7.177 -6.500 1.00 94.62 98 ASP A C 1
ATOM 745 O O . ASP A 1 98 ? 4.165 6.931 -5.881 1.00 94.62 98 ASP A O 1
ATOM 749 N N . VAL A 1 99 ? 3.068 7.131 -7.832 1.00 94.88 99 VAL A N 1
ATOM 750 C CA . VAL A 1 99 ? 4.232 6.872 -8.687 1.00 94.88 99 VAL A CA 1
ATOM 751 C C . VAL A 1 99 ? 4.422 8.036 -9.645 1.00 94.88 99 VAL A C 1
ATOM 753 O O . VAL A 1 99 ? 3.511 8.409 -10.383 1.00 94.88 99 VAL A O 1
ATOM 756 N N . ARG A 1 100 ? 5.628 8.601 -9.664 1.00 95.19 100 ARG A N 1
ATOM 757 C CA . ARG A 1 100 ? 6.041 9.638 -10.616 1.00 95.19 100 ARG A CA 1
ATOM 758 C C . ARG A 1 100 ? 7.230 9.125 -11.403 1.00 95.19 100 ARG A C 1
ATOM 760 O O . ARG A 1 100 ? 8.114 8.502 -10.835 1.00 95.19 100 ARG A O 1
ATOM 767 N N . SER A 1 101 ? 7.262 9.374 -12.707 1.00 93.31 101 SER A N 1
ATOM 768 C CA . SER A 1 101 ? 8.359 8.914 -13.559 1.00 93.31 101 SER A CA 1
ATOM 769 C C . SER A 1 101 ? 8.645 9.903 -14.675 1.00 93.31 101 SER A C 1
ATOM 771 O O . SER A 1 101 ? 7.720 10.422 -15.299 1.00 93.31 101 SER A O 1
ATOM 773 N N . ASN A 1 102 ? 9.929 10.126 -14.956 1.00 92.94 102 ASN A N 1
ATOM 774 C CA . ASN A 1 102 ? 10.390 10.865 -16.135 1.00 92.94 102 ASN A CA 1
ATOM 775 C C . ASN A 1 102 ? 11.014 9.949 -17.207 1.00 92.94 102 ASN A C 1
ATOM 777 O O . ASN A 1 102 ? 11.606 10.436 -18.169 1.00 92.94 102 ASN A O 1
ATOM 781 N N . GLY A 1 103 ? 10.902 8.628 -17.036 1.00 88.62 103 GLY A N 1
ATOM 782 C CA . GLY A 1 103 ? 11.514 7.613 -17.894 1.00 88.62 103 GLY A CA 1
ATOM 783 C C . GLY A 1 103 ? 12.807 7.034 -17.323 1.00 88.62 103 GLY A C 1
ATOM 784 O O . GLY A 1 103 ? 12.944 5.819 -17.297 1.00 88.62 103 GLY A O 1
ATOM 785 N N . TYR A 1 104 ? 13.723 7.859 -16.816 1.00 93.25 104 TYR A N 1
ATOM 786 C CA . TYR A 1 104 ? 15.031 7.403 -16.305 1.00 93.25 104 TYR A CA 1
ATOM 787 C C . TYR A 1 104 ? 15.122 7.380 -14.786 1.00 93.25 104 TYR A C 1
ATOM 789 O O . TYR A 1 104 ? 15.959 6.674 -14.223 1.00 93.25 104 TYR A O 1
ATOM 797 N N . VAL A 1 105 ? 14.247 8.144 -14.140 1.00 96.19 105 VAL A N 1
ATOM 798 C CA . VAL A 1 105 ? 14.061 8.194 -12.700 1.00 96.19 105 VAL A CA 1
ATOM 799 C C . VAL A 1 105 ? 12.576 8.009 -12.421 1.00 96.19 105 VAL A C 1
ATOM 801 O O . VAL A 1 105 ? 11.739 8.692 -13.025 1.00 96.19 105 VAL A O 1
ATOM 804 N N . SER A 1 106 ? 12.257 7.100 -11.506 1.00 97.44 106 SER A N 1
ATOM 805 C CA . SER A 1 106 ? 10.924 6.993 -10.919 1.00 97.44 106 SER A CA 1
ATOM 806 C C . SER A 1 106 ? 10.983 7.147 -9.410 1.00 97.44 106 SER A C 1
ATOM 808 O O . SER A 1 106 ? 11.924 6.700 -8.757 1.00 97.44 106 SER A O 1
ATOM 810 N N . GLU A 1 107 ? 9.945 7.759 -8.867 1.00 97.12 107 GLU A N 1
ATOM 811 C CA . GLU A 1 107 ? 9.717 7.942 -7.445 1.00 97.12 107 GLU A CA 1
ATOM 812 C C . GLU A 1 107 ? 8.422 7.225 -7.079 1.00 97.12 107 GLU A C 1
ATOM 814 O O . GLU A 1 107 ? 7.374 7.480 -7.673 1.00 97.12 107 GLU A O 1
ATOM 819 N N . VAL A 1 108 ? 8.506 6.324 -6.107 1.00 96.44 108 VAL A N 1
ATOM 820 C CA . VAL A 1 108 ? 7.357 5.669 -5.485 1.00 96.44 108 VAL A CA 1
ATOM 821 C C . VAL A 1 108 ? 7.226 6.238 -4.082 1.00 96.44 108 VAL A C 1
ATOM 823 O O . VAL A 1 108 ? 8.098 6.025 -3.238 1.00 96.44 108 VAL A O 1
ATOM 826 N N . GLU A 1 109 ? 6.148 6.969 -3.833 1.00 95.75 109 GLU A N 1
ATOM 827 C CA . GLU A 1 109 ? 5.839 7.541 -2.529 1.00 95.75 109 GLU A CA 1
ATOM 828 C C . GLU A 1 109 ? 4.644 6.811 -1.922 1.00 95.75 109 GLU A C 1
ATOM 830 O O . GLU A 1 109 ? 3.559 6.790 -2.490 1.00 95.75 109 GLU A O 1
ATOM 835 N N . GLY A 1 110 ? 4.838 6.224 -0.746 1.00 94.62 110 GLY A N 1
ATOM 836 C CA . GLY A 1 110 ? 3.766 5.667 0.060 1.00 94.62 110 GLY A CA 1
ATOM 837 C C . GLY A 1 110 ? 3.536 6.498 1.313 1.00 94.62 110 GLY A C 1
ATOM 838 O O . GLY A 1 110 ? 4.479 6.784 2.054 1.00 94.62 110 GLY A O 1
ATOM 839 N N . VAL A 1 111 ? 2.284 6.870 1.568 1.00 93.94 111 VAL A N 1
ATOM 840 C CA . VAL A 1 111 ? 1.877 7.695 2.709 1.00 93.94 111 VAL A CA 1
ATOM 841 C C . VAL A 1 111 ? 0.779 6.986 3.484 1.00 93.94 111 VAL A C 1
ATOM 843 O O . VAL A 1 111 ? -0.214 6.563 2.900 1.00 93.94 111 VAL A O 1
ATOM 846 N N . VAL A 1 112 ? 0.934 6.904 4.804 1.00 93.00 112 VAL A N 1
ATOM 847 C CA . VAL A 1 112 ? -0.111 6.430 5.716 1.00 93.00 112 VAL A CA 1
ATOM 848 C C . VAL A 1 112 ? -0.667 7.598 6.517 1.00 93.00 112 VAL A C 1
ATOM 850 O O . VAL A 1 112 ? 0.085 8.281 7.216 1.00 93.00 112 VAL A O 1
ATOM 853 N N . SER A 1 113 ? -1.981 7.796 6.462 1.00 90.88 113 SER A N 1
ATOM 854 C CA . SER A 1 113 ? -2.728 8.642 7.395 1.00 90.88 113 SER A CA 1
ATOM 855 C C . SER A 1 113 ? -3.545 7.777 8.350 1.00 90.88 113 SER A C 1
ATOM 857 O O . SER A 1 113 ? -3.994 6.696 7.978 1.00 90.88 113 SER A O 1
ATOM 859 N N . ILE A 1 114 ? -3.710 8.231 9.591 1.00 87.94 114 ILE A N 1
ATOM 860 C CA . ILE A 1 114 ? -4.518 7.545 10.602 1.00 87.94 114 ILE A CA 1
ATOM 861 C C . ILE A 1 114 ? -5.526 8.545 11.146 1.00 87.94 114 ILE A C 1
ATOM 863 O O . ILE A 1 114 ? -5.143 9.570 11.710 1.00 87.94 114 ILE A O 1
ATOM 867 N N . ASP A 1 115 ? -6.798 8.199 11.017 1.00 86.50 115 ASP A N 1
ATOM 868 C CA . ASP A 1 115 ? -7.936 9.002 11.435 1.00 86.50 115 ASP A CA 1
ATOM 869 C C . ASP A 1 115 ? -8.850 8.185 12.360 1.00 86.50 115 ASP A C 1
ATOM 871 O O . ASP A 1 115 ? -8.697 6.971 12.513 1.00 86.50 115 ASP A O 1
ATOM 875 N N . ARG A 1 116 ? -9.805 8.846 13.023 1.00 81.69 116 ARG A N 1
ATOM 876 C CA . ARG A 1 116 ? -10.879 8.134 13.732 1.00 81.69 116 ARG A CA 1
ATOM 877 C C . ARG A 1 116 ? -11.968 7.740 12.744 1.00 81.69 116 ARG A C 1
ATOM 879 O O . ARG A 1 116 ? -12.311 8.528 11.865 1.00 81.69 116 ARG A O 1
ATOM 886 N N . ALA A 1 117 ? -12.538 6.557 12.933 1.00 74.75 117 ALA A N 1
ATOM 887 C CA . ALA A 1 117 ? -13.718 6.129 12.206 1.00 74.75 117 ALA A CA 1
ATOM 888 C C . ALA A 1 117 ? -14.872 7.117 12.465 1.00 74.75 117 ALA A C 1
ATOM 890 O O . ALA A 1 117 ? -15.078 7.529 13.610 1.00 74.75 117 ALA A O 1
ATOM 891 N N . PRO A 1 118 ? -15.638 7.506 11.430 1.00 69.06 118 PRO A N 1
ATOM 892 C CA . PRO A 1 118 ? -16.800 8.380 11.586 1.00 69.06 118 PRO A CA 1
ATOM 893 C C . PRO A 1 118 ? -18.030 7.650 12.161 1.00 69.06 118 PRO A C 1
ATOM 895 O O . PRO A 1 118 ? -19.116 8.222 12.191 1.00 69.06 118 PRO A O 1
ATOM 898 N N . PHE A 1 119 ? -17.876 6.397 12.592 1.00 68.06 119 PHE A N 1
ATOM 899 C CA . PHE A 1 119 ? -18.934 5.525 13.093 1.00 68.06 119 PHE A CA 1
ATOM 900 C C . PHE A 1 119 ? -18.513 4.859 14.410 1.00 68.06 119 PHE A C 1
ATOM 902 O O . PHE A 1 119 ? -17.325 4.639 14.653 1.00 68.06 119 PHE A O 1
ATOM 909 N N . GLU A 1 120 ? -19.493 4.542 15.259 1.00 62.25 120 GLU A N 1
ATOM 910 C CA . GLU A 1 120 ? -19.289 3.723 16.457 1.00 62.25 120 GLU A CA 1
ATOM 911 C C . GLU A 1 120 ? -19.260 2.241 16.064 1.00 62.25 120 GLU A C 1
ATOM 913 O O . GLU A 1 120 ? -20.062 1.791 15.246 1.00 62.25 120 GLU A O 1
ATOM 918 N N . ILE A 1 121 ? -18.310 1.492 16.622 1.00 66.44 121 ILE A N 1
ATOM 919 C CA . ILE A 1 121 ? -18.225 0.041 16.445 1.00 66.44 121 ILE A CA 1
ATOM 920 C C . ILE A 1 121 ? -18.949 -0.581 17.634 1.00 66.44 121 ILE A C 1
ATOM 922 O O . ILE A 1 121 ? -18.498 -0.436 18.769 1.00 66.44 121 ILE A O 1
ATOM 926 N N . ASP A 1 122 ? -20.085 -1.221 17.369 1.00 56.16 122 ASP A N 1
ATOM 927 C CA . ASP A 1 122 ? -20.878 -1.902 18.390 1.00 56.16 122 ASP A CA 1
ATOM 928 C C . ASP A 1 122 ? -20.278 -3.297 18.646 1.00 56.16 122 ASP A C 1
ATOM 930 O O . ASP A 1 122 ? -20.262 -4.153 17.757 1.00 56.16 122 ASP A O 1
ATOM 934 N N . GLU A 1 123 ? -19.721 -3.516 19.839 1.00 53.94 123 GLU A N 1
ATOM 935 C CA . GLU A 1 123 ? -19.221 -4.826 20.272 1.00 53.94 123 GLU A CA 1
ATOM 936 C C . GLU A 1 123 ? -20.390 -5.642 20.847 1.00 53.94 123 GLU A C 1
ATOM 938 O O . GLU A 1 123 ? -20.570 -5.718 22.063 1.00 53.94 123 GLU A O 1
ATOM 943 N N . SER A 1 124 ? -21.218 -6.215 19.966 1.00 46.06 124 SER A N 1
ATOM 944 C CA . SER A 1 124 ? -22.223 -7.230 20.337 1.00 46.06 124 SER A CA 1
ATOM 945 C C . SER A 1 124 ? -21.612 -8.621 20.495 1.00 46.06 124 SER A C 1
ATOM 947 O O . SER A 1 124 ? -20.783 -9.001 19.635 1.00 46.06 124 SER A O 1
#

Secondary structure (DSSP, 8-state):
-HHHHHTTSPPEEEEEEEE-SSHHHHHHHHHHHHHHHHS-EEEEETTEEEEE--TTSHHHHHHHHHHHTT--EEEEEE-SSEEEEEETTSEEEEEEEEEEE-SSEEEEEEEEEEEE-SS-----

Sequence (124 aa):
MLAERLTRLKPLRVLVTIESGDPQLNRGAAEFLARALRGPLDVEANGLSVSLTFRWSLASKVAEMISSEGDSVLDFEIADDQVTIVTKKGLVATIRIDVRSNGYVSEVEGVVSIDRAPFEIDES

pLDDT: mean 86.66, std 12.69, range [46.06, 97.44]

Foldseek 3Di:
DVQVVQQPDDWDKDKDKFFDPALVVQVVVLVVCLVQLAFWDWDDDPNDIDIDGDCNHPVNVVQVVCVVSVWHWPDWDDDPAWIWTAILVFKIKIKGWDWDDPSRMIMIMITIHIHGHPDHRDPD